Protein AF-A0A2T5H7L0-F1 (afdb_monomer_lite)

Sequence (142 aa):
MVKTRFLLLSLLFALSVAAFMTLGARGNWDFVLPFRGMKLLALVTIATAVALSTMVFQTLTANRILTPSIMGFDALYLMLQTGLVFFLGGFGFATLDPTLKFILETALMLTAALILFGTVLRNAADLSRMVLTGLMRTAVQN

pLDDT: mean 74.14, std 11.57, range [38.72, 90.06]

Secondary structure (DSSP, 8-state):
-HHHHHHHHHHHHHHHHHHHHHTT--S-HHHHHHHHHHHHHHHHHHHHHHHHHHHHHHHHHT-TT--TTTTTHHHHHHHHHHHHHHHH-HHHHHHS-HHHHHHHHHHHHHHHHHHHHHHHHTTHHHHHHHHHHHHHHHHTT-

Organism: NCBI:txid1651082

InterPro domains:
  IPR000522 ABC transporter, permease protein, BtuC-like [PF01032] (24-139)
  IPR037294 ABC transporter, BtuC-like [G3DSA:1.10.3470.10] (2-142)
  IPR037294 ABC transporter, BtuC-like [SSF81345] (5-140)

Foldseek 3Di:
DVVVVVVVVVVVVVVVLVCQLPPPPDPCNVVSVVVSVVVVVVVVVVVVVQVVQQVVVCVVLVHNVDRVVLLCLVVVLVVVVVVCCVVCPVVSLVPDDPVVNVVVSVVVSVVVVCVCCVVVVVVVVCSVVVSVVVVVVVVVVD

Radius of gyration: 20.22 Å; chains: 1; bounding box: 51×30×55 Å

Structure (mmCIF, N/CA/C/O backbone):
data_AF-A0A2T5H7L0-F1
#
_entry.id   AF-A0A2T5H7L0-F1
#
loop_
_atom_site.group_PDB
_atom_site.id
_atom_site.type_symbol
_atom_site.label_atom_id
_atom_site.label_alt_id
_atom_site.label_comp_id
_atom_site.label_asym_id
_atom_site.label_entity_id
_atom_site.label_seq_id
_atom_site.pdbx_PDB_ins_code
_atom_site.Cartn_x
_atom_site.Cartn_y
_atom_site.Cartn_z
_atom_site.occupancy
_atom_site.B_iso_or_equiv
_atom_site.auth_seq_id
_atom_site.auth_comp_id
_atom_site.auth_asym_id
_atom_site.auth_atom_id
_atom_site.pdbx_PDB_model_num
ATOM 1 N N . MET A 1 1 ? -30.234 -5.268 -18.229 1.00 58.91 1 MET A N 1
ATOM 2 C CA . MET A 1 1 ? -29.423 -4.034 -18.079 1.00 58.91 1 MET A CA 1
ATOM 3 C C . MET A 1 1 ? -28.061 -4.261 -17.421 1.00 58.91 1 MET A C 1
ATOM 5 O O . MET A 1 1 ? -27.073 -3.801 -17.972 1.00 58.91 1 MET A O 1
ATOM 9 N N . VAL A 1 2 ? -27.963 -4.974 -16.291 1.00 68.25 2 VAL A N 1
ATOM 10 C CA . VAL A 1 2 ? -26.680 -5.183 -15.578 1.00 68.25 2 VAL A CA 1
ATOM 11 C C . VAL A 1 2 ? -25.641 -5.948 -16.418 1.00 68.25 2 VAL A C 1
ATOM 13 O O . VAL A 1 2 ? -24.496 -5.519 -16.511 1.00 68.25 2 VAL A O 1
ATOM 16 N N . LYS A 1 3 ? -26.054 -7.011 -17.125 1.00 75.06 3 LYS A N 1
ATOM 17 C CA . LYS A 1 3 ? -25.175 -7.807 -18.009 1.00 75.06 3 LYS A CA 1
ATOM 18 C C . LYS A 1 3 ? -24.516 -6.966 -19.115 1.00 75.06 3 LYS A C 1
ATOM 20 O O . LYS A 1 3 ? -23.325 -7.093 -19.359 1.00 75.06 3 LYS A O 1
ATOM 25 N N . THR A 1 4 ? -25.271 -6.053 -19.728 1.00 78.56 4 THR A N 1
ATOM 26 C CA . THR A 1 4 ? -24.779 -5.152 -20.784 1.00 78.56 4 THR A CA 1
ATOM 27 C C . THR A 1 4 ? -23.736 -4.167 -20.257 1.00 78.56 4 THR A C 1
ATOM 29 O O . THR A 1 4 ? -22.757 -3.894 -20.940 1.00 78.56 4 THR A O 1
ATOM 32 N N . ARG A 1 5 ? -23.904 -3.667 -19.023 1.00 81.56 5 ARG A N 1
ATOM 33 C CA . ARG A 1 5 ? -22.933 -2.758 -18.391 1.00 81.56 5 ARG A CA 1
ATOM 34 C C . ARG A 1 5 ? -21.602 -3.455 -18.104 1.00 81.56 5 ARG A C 1
ATOM 36 O O . ARG A 1 5 ? -20.560 -2.887 -18.404 1.00 81.56 5 ARG A O 1
ATOM 43 N N . PHE A 1 6 ? -21.630 -4.689 -17.595 1.00 81.75 6 PHE A N 1
ATOM 44 C CA . PHE A 1 6 ? -20.410 -5.479 -17.383 1.00 81.75 6 PHE A CA 1
ATOM 45 C C . PHE A 1 6 ? -19.695 -5.825 -18.694 1.00 81.75 6 PHE A C 1
ATOM 47 O O . PHE A 1 6 ? -18.472 -5.734 -18.756 1.00 81.75 6 PHE A O 1
ATOM 54 N N . LEU A 1 7 ? -20.446 -6.152 -19.751 1.00 84.44 7 LEU A N 1
ATOM 55 C CA . LEU A 1 7 ? -19.879 -6.383 -21.083 1.00 84.44 7 LEU A CA 1
ATOM 56 C C . LEU A 1 7 ? -19.209 -5.124 -21.647 1.00 84.44 7 LEU A C 1
ATOM 58 O O . LEU A 1 7 ? -18.092 -5.208 -22.144 1.00 84.44 7 LEU A O 1
ATOM 62 N N . LEU A 1 8 ? -19.844 -3.956 -21.514 1.00 85.88 8 LEU A N 1
ATOM 63 C CA . LEU A 1 8 ? -19.258 -2.678 -21.935 1.00 85.88 8 LEU A CA 1
ATOM 64 C C . LEU A 1 8 ?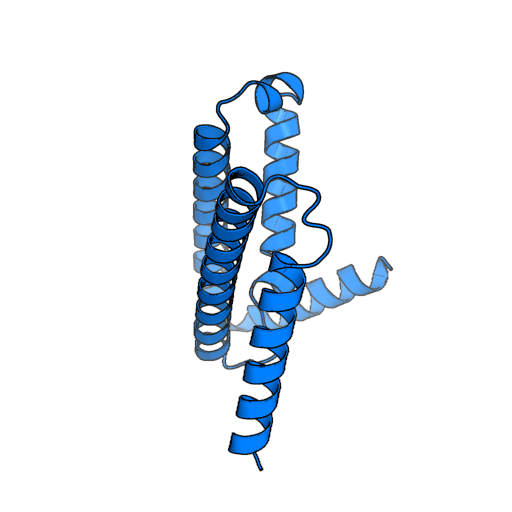 -17.984 -2.336 -21.151 1.00 85.88 8 LEU A C 1
ATOM 66 O O . LEU A 1 8 ? -16.995 -1.931 -21.752 1.00 85.88 8 LEU A O 1
ATOM 70 N N . LEU A 1 9 ? -17.984 -2.532 -19.829 1.00 84.56 9 LEU A N 1
ATOM 71 C CA . LEU A 1 9 ? -16.809 -2.309 -18.977 1.00 84.56 9 LEU A CA 1
ATOM 72 C C . LEU A 1 9 ? -15.654 -3.250 -19.341 1.00 84.56 9 LEU A C 1
ATOM 74 O O . LEU A 1 9 ? -14.509 -2.813 -19.426 1.00 84.56 9 LEU A O 1
ATOM 78 N N . SER A 1 10 ? -15.951 -4.526 -19.593 1.00 81.06 10 SER A N 1
ATOM 79 C CA . SER A 1 10 ? -14.952 -5.511 -20.015 1.00 81.06 10 SER A CA 1
ATOM 80 C C . SER A 1 10 ? -14.385 -5.191 -21.400 1.00 81.06 10 SER A C 1
ATOM 82 O O . SER A 1 10 ? -13.171 -5.263 -21.592 1.00 81.06 10 SER A O 1
ATOM 84 N N . LEU A 1 11 ? -15.234 -4.760 -22.338 1.00 86.12 11 LEU A N 1
ATOM 85 C CA . LEU A 1 11 ? -14.808 -4.329 -23.668 1.00 86.12 11 LEU A CA 1
ATOM 86 C C . LEU A 1 11 ? -13.914 -3.085 -23.595 1.00 86.12 11 LEU A C 1
ATOM 88 O O . LEU A 1 11 ? -12.865 -3.045 -24.232 1.00 86.12 11 LEU A O 1
ATOM 92 N N . LEU A 1 12 ? -14.296 -2.094 -22.787 1.00 86.81 12 LEU A N 1
ATOM 93 C CA . LEU A 1 12 ? -13.511 -0.878 -22.581 1.00 86.81 12 LEU A CA 1
ATOM 94 C C . LEU A 1 12 ? -12.152 -1.188 -21.936 1.00 86.81 12 LEU A C 1
ATOM 96 O O . LEU A 1 12 ? -11.134 -0.632 -22.341 1.00 86.81 12 LEU A O 1
ATOM 100 N N . PHE A 1 13 ? -12.122 -2.111 -20.972 1.00 80.94 13 PHE A N 1
ATOM 101 C CA . PHE A 1 13 ? -10.884 -2.588 -20.360 1.00 80.94 13 PHE A CA 1
ATOM 102 C C . PHE A 1 13 ? -9.969 -3.261 -21.389 1.00 80.94 13 PHE A C 1
ATOM 104 O O . PHE A 1 13 ? -8.795 -2.907 -21.484 1.00 80.94 13 PHE A O 1
ATOM 111 N N . ALA A 1 14 ? -10.509 -4.169 -22.207 1.00 81.19 14 ALA A N 1
ATOM 112 C CA . ALA A 1 14 ? -9.754 -4.824 -23.273 1.00 81.19 14 ALA A CA 1
ATOM 113 C C . ALA A 1 14 ? -9.204 -3.811 -24.293 1.00 81.19 14 ALA A C 1
ATOM 115 O O . ALA A 1 14 ? -8.050 -3.919 -24.710 1.00 81.19 14 ALA A O 1
ATOM 116 N N . LEU A 1 15 ? -9.992 -2.786 -24.635 1.00 82.44 15 LEU A N 1
ATOM 117 C CA . LEU A 1 15 ? -9.569 -1.710 -25.529 1.00 82.44 15 LEU A CA 1
ATOM 118 C C . LEU A 1 15 ? -8.418 -0.888 -24.927 1.00 82.44 15 LEU A C 1
ATOM 120 O O . LEU A 1 15 ? -7.440 -0.615 -25.617 1.00 82.44 15 LEU A O 1
ATOM 124 N N . SER A 1 16 ? -8.493 -0.544 -23.637 1.00 77.50 16 SER A N 1
ATOM 125 C CA . SER A 1 16 ? -7.414 0.153 -22.920 1.00 77.50 16 SER A CA 1
ATOM 126 C C . SER A 1 16 ? -6.135 -0.680 -22.826 1.00 77.50 16 SER A C 1
ATOM 128 O O . SER A 1 16 ? -5.044 -0.135 -22.982 1.00 77.50 16 SER A O 1
ATOM 130 N N . VAL A 1 17 ? -6.242 -1.996 -22.619 1.00 76.38 17 VAL A N 1
ATOM 131 C CA . VAL A 1 17 ? -5.084 -2.906 -22.631 1.00 76.38 17 VAL A CA 1
ATOM 132 C C . VAL A 1 17 ? -4.450 -2.951 -24.025 1.00 76.38 17 VAL A C 1
ATOM 134 O O . VAL A 1 17 ? -3.237 -2.790 -24.153 1.00 76.38 17 VAL A O 1
ATOM 137 N N . ALA A 1 18 ? -5.260 -3.086 -25.078 1.00 73.62 18 ALA A N 1
ATOM 138 C CA . ALA A 1 18 ? -4.783 -3.079 -26.461 1.00 73.62 18 ALA A CA 1
ATOM 139 C C . ALA A 1 18 ? -4.134 -1.737 -26.844 1.00 73.62 18 ALA A C 1
ATOM 141 O O . ALA A 1 18 ? -3.075 -1.711 -27.474 1.00 73.62 18 ALA A O 1
ATOM 142 N N . ALA A 1 19 ? -4.714 -0.619 -26.405 1.00 74.44 19 ALA A N 1
ATOM 143 C CA . ALA A 1 19 ? -4.155 0.717 -26.577 1.00 74.44 19 ALA A CA 1
ATOM 144 C C . ALA A 1 19 ? -2.812 0.859 -25.836 1.00 74.44 19 ALA A C 1
ATOM 146 O O . ALA A 1 19 ? -1.832 1.314 -26.423 1.00 74.44 19 ALA A O 1
ATOM 147 N N . PHE A 1 20 ? -2.721 0.390 -24.587 1.00 68.50 20 PHE A N 1
ATOM 148 C CA . PHE A 1 20 ? -1.477 0.393 -23.807 1.00 68.50 20 PHE A CA 1
ATOM 149 C C . PHE A 1 20 ? -0.370 -0.460 -24.446 1.00 68.50 20 PHE A C 1
ATOM 151 O O . PHE A 1 20 ? 0.811 -0.114 -24.358 1.00 68.50 20 PHE A O 1
ATOM 158 N N . MET A 1 21 ? -0.726 -1.558 -25.114 1.00 63.81 21 MET A N 1
ATOM 159 C CA . MET A 1 21 ? 0.242 -2.406 -25.814 1.00 63.81 21 MET A CA 1
ATOM 160 C C . MET A 1 21 ? 0.693 -1.830 -27.165 1.00 63.81 21 MET A C 1
ATOM 162 O O . MET A 1 21 ? 1.848 -2.026 -27.533 1.00 63.81 21 MET A O 1
ATOM 166 N N . THR A 1 22 ? -0.166 -1.102 -27.888 1.00 65.69 22 THR A N 1
ATOM 167 C CA . THR A 1 22 ? 0.094 -0.687 -29.284 1.00 65.69 22 THR A CA 1
ATOM 168 C C . THR A 1 22 ? 0.528 0.775 -29.455 1.00 65.69 22 THR A C 1
ATOM 170 O O . THR A 1 22 ? 1.305 1.076 -30.365 1.00 65.69 22 THR A O 1
ATOM 173 N N . LEU A 1 23 ? 0.103 1.701 -28.584 1.00 58.81 23 LEU A N 1
ATOM 174 C CA . LEU A 1 23 ? 0.476 3.117 -28.697 1.00 58.81 23 LEU A CA 1
ATOM 175 C C . LEU A 1 23 ? 1.964 3.333 -28.368 1.00 58.81 23 LEU A C 1
ATOM 177 O O . LEU A 1 23 ? 2.447 3.062 -27.260 1.00 58.81 23 LEU A O 1
ATOM 181 N N . GLY A 1 24 ? 2.694 3.855 -29.359 1.00 62.34 24 GLY A N 1
ATOM 182 C CA . GLY A 1 24 ? 4.091 4.276 -29.231 1.00 62.34 24 GLY A CA 1
ATOM 183 C C . GLY A 1 24 ? 5.139 3.172 -29.408 1.00 62.34 24 GLY A C 1
ATOM 184 O O . GLY A 1 24 ? 6.287 3.382 -29.016 1.00 62.34 24 GLY A O 1
ATOM 185 N N . ALA A 1 25 ? 4.786 2.017 -29.986 1.00 56.50 25 ALA A N 1
ATOM 186 C CA . ALA A 1 25 ? 5.737 0.955 -30.327 1.00 56.50 25 ALA A CA 1
ATOM 187 C C . ALA A 1 25 ? 6.660 1.383 -31.491 1.00 56.50 25 ALA A C 1
ATOM 189 O O . ALA A 1 25 ? 6.472 1.019 -32.650 1.00 56.50 25 ALA A O 1
ATOM 190 N N . ARG A 1 26 ? 7.668 2.207 -31.186 1.00 54.88 26 ARG A N 1
ATOM 191 C CA . ARG A 1 26 ? 8.750 2.562 -32.111 1.00 54.88 26 ARG A CA 1
ATOM 192 C C . ARG A 1 26 ? 9.741 1.393 -32.203 1.00 54.88 26 ARG A C 1
ATOM 194 O O . ARG A 1 26 ? 10.671 1.293 -31.411 1.00 54.88 26 ARG A O 1
ATOM 201 N N . GLY A 1 27 ? 9.514 0.500 -33.162 1.00 56.50 27 GLY A N 1
ATOM 202 C CA . GLY A 1 27 ? 10.542 -0.356 -33.773 1.00 56.50 27 GLY A CA 1
ATOM 203 C C . GLY A 1 27 ? 10.987 -1.629 -33.038 1.00 56.50 27 GLY A C 1
ATOM 204 O O . GLY A 1 27 ? 11.337 -2.576 -33.727 1.00 56.50 27 GLY A O 1
ATOM 205 N N . ASN A 1 28 ? 10.938 -1.719 -31.700 1.00 60.62 28 ASN A N 1
ATOM 206 C CA . ASN A 1 28 ? 11.477 -2.884 -30.965 1.00 60.62 28 ASN A CA 1
ATOM 207 C C . ASN A 1 28 ? 10.405 -3.648 -30.162 1.00 60.62 28 ASN A C 1
ATOM 209 O O . ASN A 1 28 ? 10.388 -3.639 -28.927 1.00 60.62 28 ASN A O 1
ATOM 213 N N . TRP A 1 29 ? 9.482 -4.292 -30.882 1.00 60.91 29 TRP A N 1
ATOM 214 C CA . TRP A 1 29 ? 8.358 -5.046 -30.311 1.00 60.91 29 TRP A CA 1
ATOM 215 C C . TRP A 1 29 ? 8.812 -6.129 -29.322 1.00 60.91 29 TRP A C 1
ATOM 217 O O . TRP A 1 29 ? 8.207 -6.245 -28.261 1.00 60.91 29 TRP A O 1
ATOM 227 N N . ASP A 1 30 ? 9.931 -6.810 -29.587 1.00 66.06 30 ASP A N 1
ATOM 228 C CA . ASP A 1 30 ? 10.499 -7.848 -28.709 1.00 66.06 30 ASP A CA 1
ATOM 229 C C . ASP A 1 30 ? 10.902 -7.357 -27.310 1.00 66.06 30 ASP A C 1
ATOM 231 O O . ASP A 1 30 ? 10.892 -8.127 -26.357 1.00 66.06 30 ASP A O 1
ATOM 235 N N . PHE A 1 31 ? 11.230 -6.072 -27.146 1.00 60.59 31 PHE A N 1
ATOM 236 C CA . PHE A 1 31 ? 11.648 -5.526 -25.848 1.00 60.59 31 PHE A CA 1
ATOM 237 C C . PHE A 1 31 ? 10.508 -4.794 -25.131 1.00 60.59 31 PHE A C 1
ATOM 239 O O . PHE A 1 31 ? 10.392 -4.830 -23.907 1.00 60.59 31 PHE A O 1
ATOM 246 N N . VAL A 1 32 ? 9.622 -4.139 -25.884 1.00 65.31 32 VAL A N 1
ATOM 247 C CA . VAL A 1 32 ? 8.517 -3.354 -25.314 1.00 65.31 32 VAL A CA 1
ATOM 248 C C . VAL A 1 32 ? 7.388 -4.252 -24.801 1.00 65.31 32 VAL A C 1
ATOM 250 O O . VAL A 1 32 ? 6.812 -3.955 -23.750 1.00 65.31 32 VAL A O 1
ATOM 253 N N . LEU A 1 33 ? 7.087 -5.354 -25.496 1.00 67.25 33 LEU A N 1
ATOM 254 C CA . LEU A 1 33 ? 6.020 -6.279 -25.104 1.00 67.25 33 LEU A CA 1
ATOM 255 C C . LEU A 1 33 ? 6.266 -6.976 -23.754 1.00 67.25 33 LEU A C 1
ATOM 257 O O . LEU A 1 33 ? 5.365 -6.910 -22.917 1.00 67.25 33 LEU A O 1
ATOM 261 N N . PRO A 1 34 ? 7.438 -7.585 -23.469 1.00 73.19 34 PRO A N 1
ATOM 262 C CA . PRO A 1 34 ? 7.663 -8.254 -22.186 1.00 73.19 34 PRO A CA 1
ATOM 263 C C . PRO A 1 34 ? 7.711 -7.265 -21.015 1.00 73.19 34 PRO A C 1
ATOM 265 O O . PRO A 1 34 ? 7.116 -7.524 -19.971 1.00 73.19 34 PRO A O 1
ATOM 268 N N . PHE A 1 35 ? 8.320 -6.085 -21.189 1.00 70.56 35 PHE A N 1
ATOM 269 C CA . PHE A 1 35 ? 8.359 -5.062 -20.137 1.00 70.56 35 PHE A CA 1
ATOM 270 C C . PHE A 1 35 ? 6.973 -4.494 -19.805 1.00 70.56 35 PHE A C 1
ATOM 272 O O . PHE A 1 35 ? 6.652 -4.285 -18.632 1.00 70.56 35 PHE A O 1
ATOM 279 N N . ARG A 1 36 ? 6.132 -4.232 -20.816 1.00 71.62 36 ARG A N 1
ATOM 280 C CA . ARG A 1 36 ? 4.755 -3.753 -20.597 1.00 71.62 36 ARG A CA 1
ATOM 281 C C . ARG A 1 36 ? 3.840 -4.868 -20.095 1.00 71.62 36 ARG A C 1
ATOM 283 O O . ARG A 1 36 ? 3.007 -4.603 -19.231 1.00 71.62 36 ARG A O 1
ATOM 290 N N . GLY A 1 37 ? 4.032 -6.096 -20.578 1.00 75.75 37 GLY A N 1
ATOM 291 C CA . GLY A 1 37 ? 3.315 -7.288 -20.125 1.00 75.75 37 GLY A CA 1
ATOM 292 C C . GLY A 1 37 ? 3.556 -7.575 -18.644 1.00 75.75 37 GLY A C 1
ATOM 293 O O . GLY A 1 37 ? 2.598 -7.737 -17.894 1.00 75.75 37 GLY A O 1
ATOM 294 N N . MET A 1 38 ? 4.814 -7.518 -18.193 1.00 80.31 38 MET A N 1
ATOM 295 C CA . MET A 1 38 ? 5.171 -7.680 -16.778 1.00 80.31 38 MET A CA 1
ATOM 296 C C . MET A 1 38 ? 4.481 -6.628 -15.894 1.00 80.31 38 MET A C 1
ATOM 298 O O . MET A 1 38 ? 3.913 -6.960 -14.855 1.00 80.31 38 MET A O 1
ATOM 302 N N . LYS A 1 39 ? 4.465 -5.358 -16.328 1.00 79.81 39 LYS A N 1
ATOM 303 C CA . LYS A 1 39 ? 3.770 -4.274 -15.609 1.00 79.81 39 LYS A CA 1
ATOM 304 C C . LYS A 1 39 ? 2.257 -4.485 -15.555 1.00 79.81 39 LYS A C 1
ATOM 306 O O . LYS A 1 39 ? 1.656 -4.253 -14.511 1.00 79.81 39 LYS A O 1
ATOM 311 N N . LEU A 1 40 ? 1.648 -4.931 -16.654 1.00 84.44 40 LEU A N 1
ATOM 312 C CA . LEU A 1 40 ? 0.220 -5.252 -16.706 1.00 84.44 40 LEU A CA 1
ATOM 313 C C . LEU A 1 40 ? -0.135 -6.393 -15.750 1.00 84.44 40 LEU A C 1
ATOM 315 O O . LEU A 1 40 ? -1.083 -6.259 -14.980 1.00 84.44 40 LEU A O 1
ATOM 319 N N . LEU A 1 41 ? 0.642 -7.479 -15.750 1.00 85.62 41 LEU A N 1
ATOM 320 C CA . LEU A 1 41 ? 0.439 -8.603 -14.831 1.00 85.62 41 LEU A CA 1
ATOM 321 C C . LEU A 1 41 ? 0.567 -8.165 -13.369 1.00 85.62 41 LEU A C 1
ATOM 323 O O . LEU A 1 41 ? -0.286 -8.516 -12.550 1.00 85.62 41 LEU A O 1
ATOM 327 N N . ALA A 1 42 ? 1.573 -7.346 -13.050 1.00 86.06 42 ALA A N 1
ATOM 328 C CA . ALA A 1 42 ? 1.725 -6.774 -11.716 1.00 86.06 42 ALA A CA 1
ATOM 329 C C . ALA A 1 42 ? 0.501 -5.928 -11.321 1.00 86.06 42 ALA A C 1
ATOM 331 O O . ALA A 1 42 ? -0.066 -6.133 -10.249 1.00 86.06 42 ALA A O 1
ATOM 332 N N . LEU A 1 43 ? 0.036 -5.038 -12.205 1.00 86.19 43 LEU A N 1
ATOM 333 C CA . LEU A 1 43 ? -1.123 -4.178 -11.951 1.00 86.19 43 LEU A CA 1
ATOM 334 C C . LEU A 1 43 ? -2.404 -4.989 -11.715 1.00 86.19 43 LEU A C 1
ATOM 336 O O . LEU A 1 43 ? -3.139 -4.708 -10.771 1.00 86.19 43 LEU A O 1
ATOM 340 N N . VAL A 1 44 ? -2.666 -6.003 -12.545 1.00 88.88 44 VAL A N 1
ATOM 341 C CA . VAL A 1 44 ? -3.839 -6.881 -12.401 1.00 88.88 44 VAL A CA 1
ATOM 342 C C . VAL A 1 44 ? -3.781 -7.644 -11.077 1.00 88.88 44 VAL A C 1
ATOM 344 O O . VAL A 1 44 ? -4.779 -7.714 -10.358 1.00 88.88 44 VAL A O 1
ATOM 347 N N . THR A 1 45 ? -2.607 -8.157 -10.712 1.00 90.06 45 THR A N 1
ATOM 348 C CA . THR A 1 45 ? -2.409 -8.872 -9.443 1.00 90.06 45 THR A CA 1
ATOM 349 C C . THR A 1 45 ? -2.700 -7.959 -8.250 1.00 90.06 45 THR A C 1
ATOM 351 O O . THR A 1 45 ? -3.498 -8.309 -7.382 1.00 90.06 45 THR A O 1
ATOM 354 N N . ILE A 1 46 ? -2.148 -6.743 -8.246 1.00 88.69 46 ILE A N 1
ATOM 355 C CA . ILE A 1 46 ? -2.392 -5.751 -7.190 1.00 88.69 46 ILE A CA 1
ATOM 356 C C . ILE A 1 46 ? -3.875 -5.359 -7.141 1.00 88.69 46 ILE A C 1
ATOM 358 O O . ILE A 1 4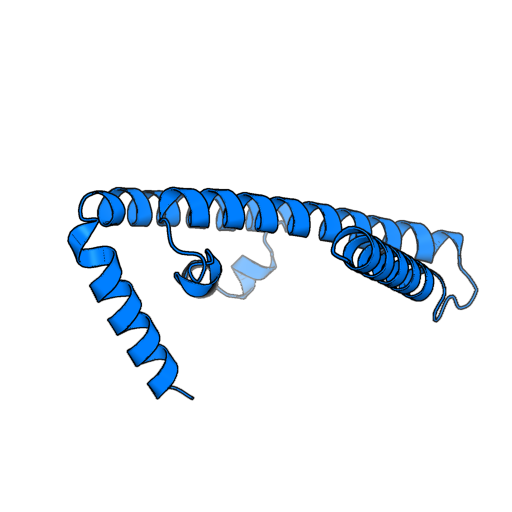6 ? -4.477 -5.353 -6.069 1.00 88.69 46 ILE A O 1
ATOM 362 N N . ALA A 1 47 ? -4.495 -5.086 -8.292 1.00 87.19 47 ALA A N 1
ATOM 363 C CA . ALA A 1 47 ? -5.897 -4.684 -8.367 1.00 87.19 47 ALA A CA 1
ATOM 364 C C . ALA A 1 47 ? -6.841 -5.759 -7.807 1.00 87.19 47 ALA A C 1
ATOM 366 O O . ALA A 1 47 ? -7.751 -5.439 -7.041 1.00 87.19 47 ALA A O 1
ATOM 367 N N . THR A 1 48 ? -6.612 -7.033 -8.143 1.00 89.38 48 THR A N 1
ATOM 368 C CA . THR A 1 48 ? -7.414 -8.146 -7.604 1.00 89.38 48 THR A CA 1
ATOM 369 C C . THR A 1 48 ? -7.234 -8.307 -6.095 1.00 89.38 48 THR A C 1
ATOM 371 O O . THR A 1 48 ? -8.228 -8.461 -5.384 1.00 89.38 48 THR A O 1
ATOM 374 N N . ALA A 1 49 ? -6.007 -8.180 -5.581 1.00 89.19 49 ALA A N 1
ATOM 375 C CA . ALA A 1 49 ? -5.737 -8.229 -4.145 1.00 89.19 49 ALA A CA 1
ATOM 376 C C . ALA A 1 49 ? -6.436 -7.087 -3.382 1.00 89.19 49 ALA A C 1
ATOM 378 O O . ALA A 1 49 ? -7.092 -7.326 -2.365 1.00 89.19 49 ALA A O 1
ATOM 379 N N . VAL A 1 50 ? -6.362 -5.854 -3.895 1.00 87.00 50 VAL A N 1
ATOM 380 C CA . VAL A 1 50 ? -7.021 -4.681 -3.292 1.00 87.00 50 VAL A CA 1
ATOM 381 C C . VAL A 1 50 ? -8.546 -4.811 -3.338 1.00 87.00 50 VAL A C 1
ATOM 383 O O . VAL A 1 50 ? -9.221 -4.485 -2.357 1.00 87.00 50 VAL A O 1
ATOM 386 N N . ALA A 1 51 ? -9.100 -5.328 -4.438 1.00 87.69 51 ALA A N 1
ATOM 387 C CA . ALA A 1 51 ? -10.536 -5.557 -4.575 1.00 87.69 51 ALA A CA 1
ATOM 388 C C . ALA A 1 51 ? -11.049 -6.598 -3.566 1.00 87.69 51 ALA A C 1
ATOM 390 O O . ALA A 1 51 ? -12.056 -6.354 -2.896 1.00 87.69 51 ALA A O 1
ATOM 391 N N . LEU A 1 52 ? -10.339 -7.722 -3.410 1.00 89.12 52 LEU A N 1
ATOM 392 C CA . LEU A 1 52 ? -10.679 -8.757 -2.429 1.00 89.12 52 LEU A CA 1
ATOM 393 C C . LEU A 1 52 ? -10.565 -8.235 -0.994 1.00 89.12 52 LEU A C 1
ATOM 395 O O . LEU A 1 52 ? -11.496 -8.418 -0.211 1.00 89.12 52 LEU A O 1
ATOM 399 N N . SER A 1 53 ? -9.476 -7.530 -0.670 1.00 85.94 53 SER A N 1
ATOM 400 C CA . SER A 1 53 ? -9.295 -6.887 0.637 1.00 85.94 53 SER A CA 1
ATOM 401 C C . SER A 1 53 ? -10.458 -5.942 0.950 1.00 85.94 53 SER A C 1
ATOM 403 O O . SER A 1 53 ? -11.077 -6.047 2.005 1.00 85.94 53 SER A O 1
ATOM 405 N N . THR A 1 54 ? -10.851 -5.103 -0.013 1.00 87.31 54 THR A N 1
ATOM 406 C CA . THR A 1 54 ? -11.983 -4.179 0.132 1.00 87.31 54 THR A CA 1
ATOM 407 C C . THR A 1 54 ? -13.307 -4.914 0.344 1.00 87.31 54 THR A C 1
ATOM 409 O O . THR A 1 54 ? -14.053 -4.550 1.249 1.00 87.31 54 THR A O 1
ATOM 412 N N . MET A 1 55 ? -13.608 -5.963 -0.430 1.00 88.12 55 MET A N 1
ATOM 413 C CA . MET A 1 55 ? -14.849 -6.731 -0.254 1.00 88.12 55 MET A CA 1
ATOM 414 C C . MET A 1 55 ? -14.920 -7.416 1.111 1.00 88.12 55 MET A C 1
ATOM 416 O O . MET A 1 55 ? -15.953 -7.332 1.778 1.00 88.12 55 MET A O 1
ATOM 420 N N . VAL A 1 56 ? -13.837 -8.065 1.548 1.00 84.88 56 VAL A N 1
ATOM 421 C CA . VAL A 1 56 ? -13.766 -8.699 2.875 1.00 84.88 56 VAL A CA 1
ATOM 422 C C . VAL A 1 56 ? -13.958 -7.647 3.961 1.00 84.88 56 VAL A C 1
ATOM 424 O O . VAL A 1 56 ? -14.763 -7.828 4.872 1.00 84.88 56 VAL A O 1
ATOM 427 N N . PHE A 1 57 ? -13.289 -6.508 3.818 1.00 77.19 57 PHE A N 1
ATOM 428 C CA . PHE A 1 57 ? -13.345 -5.419 4.776 1.00 77.19 57 PHE A CA 1
ATOM 429 C C . PHE A 1 57 ? -14.745 -4.798 4.900 1.00 77.19 57 PHE A C 1
ATOM 431 O O . PHE A 1 57 ? -15.273 -4.645 6.005 1.00 77.19 57 PHE A O 1
ATOM 438 N N . GLN A 1 58 ? -15.384 -4.501 3.767 1.00 80.75 58 GLN A N 1
ATOM 439 C CA . GLN A 1 58 ? -16.756 -3.987 3.703 1.00 80.75 58 GLN A CA 1
ATOM 440 C C . GLN A 1 58 ? -17.775 -4.997 4.244 1.00 80.75 58 GLN A C 1
ATOM 442 O O . GLN A 1 58 ? -18.773 -4.597 4.843 1.00 80.75 58 GLN A O 1
ATOM 447 N N . THR A 1 59 ? -17.520 -6.298 4.062 1.00 82.25 59 THR A N 1
ATOM 448 C CA . THR A 1 59 ? -18.366 -7.373 4.603 1.00 82.25 59 THR A CA 1
ATOM 449 C C . THR A 1 59 ? -18.250 -7.450 6.124 1.00 82.25 59 THR A C 1
ATOM 451 O O . THR A 1 59 ? -19.268 -7.517 6.805 1.00 82.25 59 THR A O 1
ATOM 454 N N . LEU A 1 60 ? -17.031 -7.375 6.668 1.00 77.31 60 LEU A N 1
ATOM 455 C CA . LEU A 1 60 ? -16.783 -7.403 8.114 1.00 77.31 60 LEU A CA 1
ATOM 456 C C . LEU A 1 60 ? -17.312 -6.157 8.837 1.00 77.31 60 LEU A C 1
ATOM 458 O O . LEU A 1 60 ? -17.825 -6.260 9.946 1.00 77.31 60 LEU A O 1
ATOM 462 N N . THR A 1 61 ? -17.195 -4.980 8.219 1.00 71.44 61 THR A N 1
ATOM 463 C CA . THR A 1 61 ? -17.636 -3.705 8.816 1.00 71.44 61 THR A CA 1
ATOM 464 C C . THR A 1 61 ? -19.094 -3.354 8.524 1.00 71.44 61 THR A C 1
ATOM 466 O O . THR A 1 61 ? -19.584 -2.347 9.032 1.00 71.44 61 THR A O 1
ATOM 469 N N . ALA A 1 62 ? -19.786 -4.150 7.698 1.00 74.75 62 ALA A N 1
ATOM 470 C CA . ALA A 1 62 ? -21.138 -3.879 7.204 1.00 74.75 62 ALA A CA 1
ATOM 471 C C . ALA A 1 62 ? -21.317 -2.463 6.609 1.00 74.75 62 ALA A C 1
ATOM 473 O O . ALA A 1 62 ? -22.426 -1.926 6.574 1.00 74.75 62 ALA A O 1
ATOM 474 N N . ASN A 1 63 ? -20.235 -1.844 6.123 1.00 65.94 63 ASN A N 1
ATOM 475 C CA . ASN A 1 63 ? -20.238 -0.473 5.632 1.00 65.94 63 ASN A CA 1
ATOM 476 C C . ASN A 1 63 ? -19.519 -0.378 4.283 1.00 65.94 63 ASN A C 1
ATOM 478 O O . ASN A 1 63 ? -18.325 -0.637 4.159 1.00 65.94 63 ASN A O 1
ATOM 482 N N . ARG A 1 64 ? -20.270 0.024 3.256 1.00 68.75 64 ARG A N 1
ATOM 483 C CA . ARG A 1 64 ? -19.807 0.074 1.860 1.00 68.75 64 ARG A CA 1
ATOM 484 C C . ARG A 1 64 ? -18.911 1.272 1.543 1.00 68.75 64 ARG A C 1
ATOM 486 O O . ARG A 1 64 ? -18.335 1.311 0.461 1.00 68.75 64 ARG A O 1
ATOM 493 N N . ILE A 1 65 ? -18.809 2.243 2.451 1.00 68.44 65 ILE A N 1
ATOM 494 C CA . ILE A 1 65 ? -17.977 3.441 2.268 1.00 68.44 65 ILE A CA 1
ATOM 495 C C . ILE A 1 65 ? -16.553 3.193 2.774 1.00 68.44 65 ILE A C 1
ATOM 497 O O . ILE A 1 65 ? -15.612 3.826 2.297 1.00 68.44 65 ILE A O 1
ATOM 501 N N . LEU A 1 66 ? -16.364 2.246 3.698 1.00 64.06 66 LEU A N 1
ATOM 502 C CA . LEU A 1 66 ? -15.042 1.960 4.233 1.00 64.06 66 LEU A CA 1
ATOM 503 C C . LEU A 1 66 ? -14.240 1.108 3.253 1.00 64.06 66 LEU A C 1
ATOM 505 O O . LEU A 1 66 ? -14.477 -0.083 3.063 1.00 64.06 66 LEU A O 1
ATOM 509 N N . THR A 1 67 ? -13.261 1.751 2.632 1.00 75.75 67 THR A N 1
ATOM 510 C CA . THR A 1 67 ? -12.142 1.084 1.974 1.00 75.75 67 THR A CA 1
ATOM 511 C C . THR A 1 67 ? -10.928 1.134 2.906 1.00 75.75 67 THR A C 1
ATOM 513 O O . THR A 1 67 ? -10.818 2.059 3.719 1.00 75.75 67 THR A O 1
ATOM 516 N N . PRO A 1 68 ? -10.000 0.168 2.817 1.00 67.44 68 PRO A N 1
ATOM 517 C CA . PRO A 1 68 ? -8.792 0.174 3.643 1.00 67.44 68 PRO A CA 1
ATOM 518 C C . PRO A 1 68 ? -7.960 1.462 3.475 1.00 67.44 68 PRO A C 1
ATOM 520 O O . PRO A 1 68 ? -7.388 1.956 4.443 1.00 67.44 68 PRO A O 1
ATOM 523 N N . SER A 1 69 ? -7.942 2.077 2.290 1.00 68.56 69 SER A N 1
ATOM 524 C CA . SER A 1 69 ? -7.273 3.369 2.081 1.00 68.56 69 SER A CA 1
ATOM 525 C C . SER A 1 69 ? -7.942 4.515 2.852 1.00 68.56 69 SER A C 1
ATOM 527 O O . SER A 1 69 ? -7.242 5.297 3.490 1.00 68.56 69 SER A O 1
ATOM 529 N N . ILE A 1 70 ? -9.281 4.575 2.887 1.00 67.44 70 ILE A N 1
ATOM 530 C CA . ILE A 1 70 ? -10.035 5.585 3.660 1.00 67.44 70 ILE A CA 1
ATOM 531 C C . ILE A 1 70 ? -9.849 5.409 5.173 1.00 67.44 70 ILE A C 1
ATOM 533 O O . ILE A 1 70 ? -9.876 6.388 5.913 1.00 67.44 70 ILE A O 1
ATOM 537 N N . MET A 1 71 ? -9.605 4.184 5.646 1.00 68.94 71 MET A N 1
ATOM 538 C CA . MET A 1 71 ? -9.260 3.948 7.052 1.00 68.94 71 MET A CA 1
ATOM 539 C C . MET A 1 71 ? -7.919 4.552 7.480 1.00 68.94 71 MET A C 1
ATOM 541 O O . MET A 1 71 ? -7.651 4.631 8.677 1.00 68.94 71 MET A O 1
ATOM 545 N N . GLY A 1 72 ? -7.079 4.969 6.529 1.00 70.31 72 GLY A N 1
ATOM 546 C CA . GLY A 1 72 ? -5.765 5.537 6.809 1.00 70.31 72 GLY A CA 1
ATOM 547 C C . GLY A 1 72 ? -4.618 4.528 6.745 1.00 70.31 72 GLY A C 1
ATOM 548 O O . GLY A 1 72 ? -3.515 4.870 7.159 1.00 70.31 72 GLY A O 1
ATOM 549 N N . PHE A 1 73 ? -4.817 3.318 6.198 1.00 73.81 73 PHE A N 1
ATOM 550 C CA . PHE A 1 73 ? -3.703 2.381 5.968 1.00 73.81 73 PHE A CA 1
ATOM 551 C C . PHE A 1 73 ? -2.658 2.938 4.991 1.00 73.81 73 PHE A C 1
ATOM 553 O O . PHE A 1 73 ? -1.471 2.675 5.158 1.00 73.81 73 PHE A O 1
ATOM 560 N N . ASP A 1 74 ? -3.083 3.747 4.019 1.00 81.56 74 ASP A N 1
ATOM 561 C CA . ASP A 1 74 ? -2.182 4.430 3.081 1.00 81.56 74 ASP A CA 1
ATOM 562 C C . ASP A 1 74 ? -1.352 5.522 3.788 1.00 81.56 74 ASP A C 1
ATOM 564 O O . ASP A 1 74 ? -0.139 5.627 3.623 1.00 81.56 74 ASP A O 1
ATOM 568 N N . ALA A 1 75 ? -1.985 6.269 4.700 1.00 78.25 75 ALA A N 1
ATOM 569 C CA . ALA A 1 75 ? -1.304 7.252 5.543 1.00 78.25 75 ALA A CA 1
ATOM 570 C C . ALA A 1 75 ? -0.343 6.595 6.552 1.00 78.25 75 ALA A C 1
ATOM 572 O O . ALA A 1 75 ? 0.745 7.117 6.793 1.00 78.25 75 ALA A O 1
ATOM 573 N N . LEU A 1 76 ? -0.712 5.438 7.116 1.00 78.62 76 LEU A N 1
ATOM 574 C CA . LEU A 1 76 ? 0.165 4.645 7.979 1.00 78.62 76 LEU A CA 1
ATOM 575 C C . LEU A 1 76 ? 1.399 4.174 7.205 1.00 78.62 76 LEU A C 1
ATOM 577 O O . LEU A 1 76 ? 2.511 4.303 7.710 1.00 78.62 76 LEU A O 1
ATOM 581 N N . TYR A 1 77 ? 1.216 3.678 5.978 1.00 82.88 77 TYR A N 1
ATOM 582 C CA . TYR A 1 77 ? 2.323 3.289 5.107 1.00 82.88 77 TYR A CA 1
ATOM 583 C C . 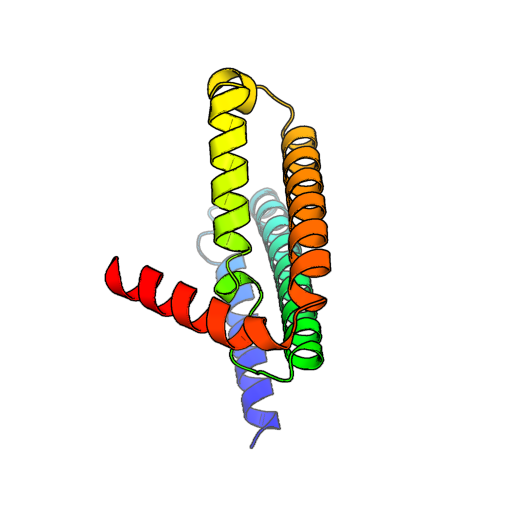TYR A 1 77 ? 3.280 4.463 4.856 1.00 82.88 77 TYR A C 1
ATOM 585 O O . TYR A 1 77 ? 4.480 4.333 5.094 1.00 82.88 77 TYR A O 1
ATOM 593 N N . LEU A 1 78 ? 2.754 5.635 4.488 1.00 83.62 78 LEU A N 1
ATOM 594 C CA . LEU A 1 78 ? 3.549 6.856 4.306 1.00 83.62 78 LEU A CA 1
ATOM 595 C C . LEU A 1 78 ? 4.288 7.291 5.585 1.00 83.62 78 LEU A C 1
ATOM 597 O O . LEU A 1 78 ? 5.460 7.671 5.526 1.00 83.62 78 LEU A O 1
ATOM 601 N N . MET A 1 79 ? 3.640 7.218 6.752 1.00 82.69 79 MET A N 1
ATOM 602 C CA . MET A 1 79 ? 4.264 7.548 8.042 1.00 82.69 79 MET A CA 1
ATOM 603 C C . MET A 1 79 ? 5.415 6.592 8.376 1.00 82.69 79 MET A C 1
ATOM 605 O O . MET A 1 79 ? 6.483 7.018 8.813 1.00 82.69 79 MET A O 1
ATOM 609 N N . LEU A 1 80 ? 5.215 5.295 8.152 1.00 84.50 80 LEU A N 1
ATOM 610 C CA . LEU A 1 80 ? 6.240 4.284 8.383 1.00 84.50 80 LEU A CA 1
ATOM 611 C C . LEU A 1 80 ? 7.408 4.441 7.410 1.00 84.50 80 LEU A C 1
ATOM 613 O O . LEU A 1 80 ? 8.561 4.384 7.831 1.00 84.50 80 LEU A O 1
ATOM 617 N N . GLN A 1 81 ? 7.122 4.699 6.135 1.00 83.94 81 GLN A N 1
ATOM 618 C CA . GLN A 1 81 ? 8.137 4.903 5.109 1.00 83.94 81 GLN A CA 1
ATOM 619 C C . GLN A 1 81 ? 9.005 6.132 5.406 1.00 83.94 81 GLN A C 1
ATOM 621 O O . GLN A 1 81 ? 10.233 6.054 5.385 1.00 83.94 81 GLN A O 1
ATOM 626 N N . THR A 1 82 ? 8.386 7.265 5.739 1.00 86.00 82 THR A N 1
ATOM 627 C CA . THR A 1 82 ? 9.119 8.483 6.121 1.00 86.00 82 THR A CA 1
ATOM 628 C C . THR A 1 82 ? 9.910 8.298 7.415 1.00 86.00 82 THR A C 1
ATOM 630 O O . THR A 1 82 ? 11.052 8.751 7.495 1.00 86.00 82 THR A O 1
ATOM 633 N N . GLY A 1 83 ? 9.365 7.563 8.389 1.00 85.19 83 GLY A N 1
ATOM 634 C CA . GLY A 1 83 ? 10.090 7.159 9.593 1.00 85.19 83 GLY A CA 1
ATOM 635 C C . GLY A 1 83 ? 11.320 6.307 9.272 1.00 85.19 83 GLY A C 1
ATOM 636 O O . GLY A 1 83 ? 12.409 6.595 9.761 1.00 85.19 83 GLY A O 1
ATOM 637 N N . LEU A 1 84 ? 11.189 5.305 8.399 1.00 83.06 84 LEU A N 1
ATOM 638 C CA . LEU A 1 84 ? 12.315 4.475 7.960 1.00 83.06 84 LEU A CA 1
ATOM 639 C C . LEU A 1 84 ? 13.402 5.310 7.281 1.00 83.06 84 LEU A C 1
ATOM 641 O O . LEU A 1 84 ? 14.572 5.170 7.627 1.00 83.06 84 LEU A O 1
ATOM 645 N N . VAL A 1 85 ? 13.028 6.218 6.377 1.00 84.44 85 VAL A N 1
ATOM 646 C CA . VAL A 1 85 ? 13.971 7.145 5.728 1.00 84.44 85 VAL A CA 1
ATOM 647 C C . VAL A 1 85 ? 14.655 8.061 6.751 1.00 84.44 85 VAL A C 1
ATOM 649 O O . VAL A 1 85 ? 15.844 8.347 6.612 1.00 84.44 85 VAL A O 1
ATOM 652 N N . PHE A 1 86 ? 13.936 8.492 7.790 1.00 83.88 86 PHE A N 1
ATOM 653 C CA . PHE A 1 86 ? 14.482 9.314 8.869 1.00 83.88 86 PHE A CA 1
ATOM 654 C C . PHE A 1 86 ? 15.493 8.548 9.741 1.00 83.88 86 PHE A C 1
ATOM 656 O O . PHE A 1 86 ? 16.573 9.069 10.007 1.00 83.88 86 PHE A O 1
ATOM 663 N N . PHE A 1 87 ? 15.189 7.308 10.145 1.00 82.38 87 PHE A N 1
ATOM 664 C CA . PHE A 1 87 ? 16.058 6.509 11.024 1.00 82.38 87 PHE A CA 1
ATOM 665 C C . PHE A 1 87 ? 17.245 5.852 10.301 1.00 82.38 87 PHE A C 1
ATOM 667 O O . PHE A 1 87 ? 18.348 5.833 10.841 1.00 82.38 87 PHE A O 1
ATOM 674 N N . LEU A 1 88 ? 17.043 5.309 9.094 1.00 77.56 88 LEU A N 1
ATOM 675 C CA . LEU A 1 88 ? 18.105 4.672 8.293 1.00 77.56 88 LEU A CA 1
ATOM 676 C C . LEU A 1 88 ? 18.935 5.692 7.494 1.00 77.56 88 LEU A C 1
ATOM 678 O O . LEU A 1 88 ? 19.988 5.348 6.952 1.00 77.56 88 LEU A O 1
ATOM 682 N N . GLY A 1 89 ? 18.464 6.939 7.411 1.00 75.38 89 GLY A N 1
ATOM 683 C CA . GLY A 1 89 ? 19.011 7.982 6.552 1.00 75.38 89 GLY A CA 1
ATOM 684 C C . GLY A 1 89 ? 18.662 7.756 5.076 1.00 75.38 89 GLY A C 1
ATOM 685 O O . GLY A 1 89 ? 18.667 6.630 4.578 1.00 75.38 89 GLY A O 1
ATOM 686 N N . GLY A 1 90 ? 18.403 8.836 4.329 1.00 69.50 90 GLY A N 1
ATOM 687 C CA . GLY A 1 90 ? 18.024 8.753 2.908 1.00 69.50 90 GLY A CA 1
ATOM 688 C C . GLY A 1 90 ? 19.037 8.005 2.029 1.00 69.50 90 GLY A C 1
ATOM 689 O O . GLY A 1 90 ? 18.641 7.300 1.104 1.00 69.50 90 GLY A O 1
ATOM 690 N N . PHE A 1 91 ? 20.331 8.078 2.361 1.00 65.00 91 PHE A N 1
ATOM 691 C CA . PHE A 1 91 ? 21.384 7.321 1.674 1.00 65.00 91 PHE A CA 1
ATOM 692 C C . PHE A 1 91 ? 21.401 5.832 2.048 1.00 65.00 91 PHE A C 1
ATOM 694 O O . PHE A 1 91 ? 21.529 5.002 1.154 1.00 65.00 91 PHE A O 1
ATOM 701 N N . GLY A 1 92 ? 21.217 5.475 3.326 1.00 69.25 92 GLY A N 1
ATOM 702 C CA . GLY A 1 92 ? 21.137 4.075 3.766 1.00 69.25 92 GLY A CA 1
ATOM 703 C C . GLY A 1 92 ? 19.871 3.381 3.262 1.00 69.25 92 GLY A C 1
ATOM 704 O O . GLY A 1 92 ? 19.907 2.226 2.844 1.00 69.25 92 GLY A O 1
ATOM 705 N N . PHE A 1 93 ? 18.758 4.115 3.194 1.00 69.19 93 PHE A N 1
ATOM 706 C CA . PHE A 1 93 ? 17.530 3.628 2.577 1.00 69.19 93 PHE A CA 1
ATOM 707 C C . PHE A 1 93 ? 17.661 3.483 1.057 1.00 69.19 93 PHE A C 1
ATOM 709 O O . PHE A 1 93 ? 17.075 2.569 0.488 1.00 69.19 93 PHE A O 1
ATOM 716 N N . ALA A 1 94 ? 18.429 4.333 0.368 1.00 69.56 94 ALA A N 1
ATOM 717 C CA . ALA A 1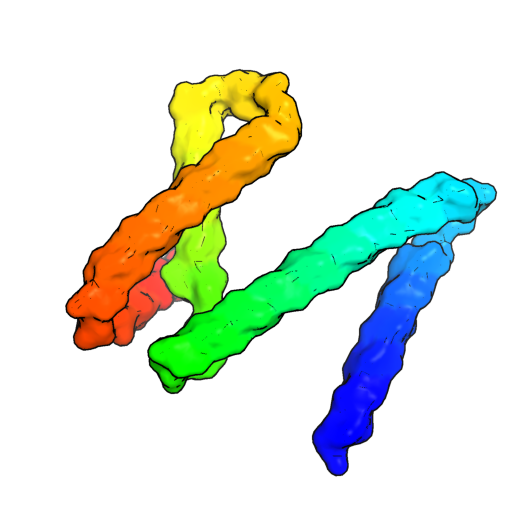 94 ? 18.619 4.239 -1.081 1.00 69.56 94 ALA A CA 1
ATOM 718 C C . ALA A 1 94 ? 19.502 3.049 -1.500 1.00 69.56 94 ALA A C 1
ATOM 720 O O . ALA A 1 94 ? 19.188 2.412 -2.508 1.00 69.56 94 ALA A O 1
ATOM 721 N N . THR A 1 95 ? 20.536 2.711 -0.723 1.00 73.50 95 THR A N 1
ATOM 722 C CA . THR A 1 95 ? 21.525 1.666 -1.060 1.00 73.50 95 THR A CA 1
ATOM 723 C C . THR A 1 95 ? 21.099 0.235 -0.728 1.00 73.50 95 THR A C 1
ATOM 725 O O . THR A 1 95 ? 21.723 -0.702 -1.220 1.00 73.50 95 THR A O 1
ATOM 728 N N . LEU A 1 96 ? 20.047 0.042 0.075 1.00 72.75 96 LEU A N 1
ATOM 729 C CA . LEU A 1 96 ? 19.500 -1.287 0.374 1.00 72.75 96 LEU A CA 1
ATOM 730 C C . LEU A 1 96 ? 18.968 -1.989 -0.891 1.00 72.75 96 LEU A C 1
ATOM 732 O O . LEU A 1 96 ? 18.503 -1.343 -1.833 1.00 72.75 96 LEU A O 1
ATOM 736 N N . ASP A 1 97 ? 18.992 -3.324 -0.889 1.00 81.38 97 ASP A N 1
ATOM 737 C CA . ASP A 1 97 ? 18.403 -4.140 -1.956 1.00 81.38 97 ASP A CA 1
ATOM 738 C C . ASP A 1 97 ? 16.889 -3.846 -2.071 1.00 81.38 97 ASP A C 1
ATOM 740 O O . ASP A 1 97 ? 16.193 -3.859 -1.047 1.00 81.38 97 ASP A O 1
ATOM 744 N N . PRO A 1 98 ? 16.348 -3.582 -3.278 1.00 78.19 98 PRO A N 1
ATOM 745 C CA . PRO A 1 98 ? 14.918 -3.347 -3.492 1.00 78.19 98 PRO A CA 1
ATOM 746 C C . PRO A 1 98 ? 14.007 -4.427 -2.892 1.00 78.19 98 PRO A C 1
ATOM 748 O O . PRO A 1 98 ? 12.933 -4.111 -2.377 1.00 78.19 98 PRO A O 1
ATOM 751 N N . THR A 1 99 ? 14.442 -5.687 -2.912 1.00 83.50 99 THR A N 1
ATOM 752 C CA . THR A 1 99 ? 13.692 -6.822 -2.354 1.00 83.50 99 THR A CA 1
ATOM 753 C C . THR A 1 99 ? 13.625 -6.732 -0.834 1.00 83.50 99 THR A C 1
ATOM 755 O O . THR A 1 99 ? 12.573 -6.943 -0.231 1.00 83.50 99 THR A O 1
ATOM 758 N N . LEU A 1 100 ? 14.746 -6.369 -0.208 1.00 82.62 100 LEU A N 1
ATOM 759 C CA . LEU A 1 100 ? 14.843 -6.247 1.241 1.00 82.62 100 LEU A CA 1
ATOM 760 C C . LEU A 1 100 ? 14.026 -5.054 1.750 1.00 82.62 100 LEU A C 1
ATOM 762 O O . LEU A 1 100 ? 13.345 -5.183 2.766 1.00 82.62 100 LEU A O 1
ATOM 766 N N . LYS A 1 101 ? 14.025 -3.931 1.015 1.00 83.31 101 LYS A N 1
ATOM 767 C CA . LYS A 1 101 ? 13.153 -2.780 1.310 1.00 83.31 101 LYS A CA 1
ATOM 768 C C . LYS A 1 101 ? 11.686 -3.184 1.292 1.00 83.31 101 LYS A C 1
ATOM 770 O O . LYS A 1 101 ? 10.985 -2.933 2.265 1.00 83.31 101 LYS A O 1
ATOM 775 N N . PHE A 1 102 ? 11.254 -3.867 0.231 1.00 82.69 102 PHE A N 1
ATOM 776 C CA . PHE A 1 102 ? 9.869 -4.305 0.091 1.00 82.69 102 PHE A CA 1
ATOM 777 C C . PHE A 1 102 ? 9.439 -5.228 1.235 1.00 82.69 102 PHE A C 1
ATOM 779 O O . PHE A 1 102 ? 8.379 -5.023 1.824 1.00 82.69 102 PHE A O 1
ATOM 786 N N . ILE A 1 103 ? 10.263 -6.222 1.585 1.00 87.31 103 ILE A N 1
ATOM 787 C CA . ILE A 1 103 ? 9.956 -7.150 2.683 1.00 87.31 103 ILE A CA 1
ATOM 788 C C . ILE A 1 103 ? 9.890 -6.403 4.016 1.00 87.31 103 ILE A C 1
ATOM 790 O O . ILE A 1 103 ? 8.967 -6.638 4.793 1.00 87.31 103 ILE A O 1
ATOM 794 N N . LEU A 1 104 ? 10.833 -5.495 4.276 1.00 87.06 104 LEU A N 1
ATOM 795 C CA . LEU A 1 104 ? 10.886 -4.735 5.521 1.00 87.06 104 LEU A CA 1
ATOM 796 C C . LEU A 1 104 ? 9.686 -3.789 5.659 1.00 87.06 104 LEU A C 1
ATOM 798 O O . LEU A 1 104 ? 9.018 -3.815 6.691 1.00 87.06 104 LEU A O 1
ATOM 802 N N . GLU A 1 105 ? 9.371 -3.008 4.622 1.00 85.19 105 GLU A N 1
ATOM 803 C CA . GLU A 1 105 ? 8.194 -2.130 4.598 1.00 85.19 105 GLU A CA 1
ATOM 804 C C . GLU A 1 105 ? 6.905 -2.943 4.766 1.00 85.19 105 GLU A C 1
ATOM 806 O O . GLU A 1 105 ? 6.068 -2.608 5.606 1.00 85.19 105 GLU A O 1
ATOM 811 N N . THR A 1 106 ? 6.771 -4.055 4.037 1.00 86.38 106 THR A N 1
ATOM 812 C CA . THR A 1 106 ? 5.586 -4.922 4.105 1.00 86.38 106 THR A CA 1
ATOM 813 C C . THR A 1 106 ? 5.428 -5.553 5.485 1.00 86.38 106 THR A C 1
ATOM 815 O O . THR A 1 106 ? 4.330 -5.549 6.036 1.00 86.38 106 THR A O 1
ATOM 818 N N . ALA A 1 107 ? 6.503 -6.074 6.081 1.00 88.75 107 ALA A N 1
ATOM 819 C CA . ALA A 1 107 ? 6.461 -6.696 7.402 1.00 88.75 107 ALA A CA 1
ATOM 820 C C . ALA A 1 107 ? 6.128 -5.677 8.499 1.00 88.75 107 ALA A C 1
ATOM 822 O O . ALA A 1 107 ? 5.311 -5.951 9.383 1.00 88.75 107 ALA A O 1
ATOM 823 N N . LEU A 1 108 ? 6.726 -4.488 8.427 1.00 88.50 108 LEU A N 1
ATOM 824 C CA . LEU A 1 108 ? 6.509 -3.427 9.402 1.00 88.50 108 LEU A CA 1
ATOM 825 C C . LEU A 1 108 ? 5.088 -2.861 9.292 1.00 88.50 108 LEU A C 1
ATOM 827 O O . LEU A 1 108 ? 4.405 -2.716 10.309 1.00 88.50 108 LEU A O 1
ATOM 831 N N . MET A 1 109 ? 4.599 -2.659 8.065 1.00 85.94 109 MET A N 1
ATOM 832 C CA . MET A 1 109 ? 3.212 -2.280 7.796 1.00 85.94 109 MET A CA 1
ATOM 833 C C . MET A 1 109 ? 2.232 -3.348 8.287 1.00 85.94 109 MET A C 1
ATOM 835 O O . MET A 1 109 ? 1.270 -3.009 8.973 1.00 85.94 109 MET A O 1
ATOM 839 N N . LEU A 1 110 ? 2.471 -4.627 7.985 1.00 87.56 110 LEU A N 1
ATOM 840 C CA . LEU A 1 110 ? 1.597 -5.725 8.400 1.00 87.56 110 LEU A CA 1
ATOM 841 C C . LEU A 1 110 ? 1.517 -5.822 9.926 1.00 87.56 110 LEU A C 1
ATOM 843 O O . LEU A 1 110 ? 0.428 -5.941 10.483 1.00 87.56 110 LEU A O 1
ATOM 847 N N . THR A 1 111 ? 2.656 -5.714 10.611 1.00 86.44 111 THR A N 1
ATOM 848 C CA . THR A 1 111 ? 2.714 -5.774 12.077 1.00 86.44 111 THR A CA 1
ATOM 849 C C . THR A 1 111 ? 1.976 -4.591 12.703 1.00 86.44 111 THR A C 1
ATOM 851 O O . THR A 1 111 ? 1.133 -4.784 13.581 1.00 86.44 111 THR A O 1
ATOM 854 N N . ALA A 1 112 ? 2.221 -3.371 12.215 1.00 83.88 112 ALA A N 1
ATOM 855 C CA . ALA A 1 112 ? 1.521 -2.176 12.680 1.00 83.88 112 ALA A CA 1
ATOM 856 C C . ALA A 1 112 ? 0.007 -2.264 12.422 1.00 83.88 112 ALA A C 1
ATOM 858 O O . ALA A 1 112 ? -0.791 -1.953 13.307 1.00 83.88 112 ALA A O 1
ATOM 859 N N . ALA A 1 113 ? -0.392 -2.750 11.244 1.00 81.31 113 ALA A N 1
ATOM 860 C CA . ALA A 1 113 ? -1.785 -2.952 10.868 1.00 81.31 113 ALA A CA 1
ATOM 861 C C . ALA A 1 113 ? -2.497 -3.963 11.775 1.00 81.31 113 ALA A C 1
ATOM 863 O O . ALA A 1 113 ? -3.614 -3.703 12.217 1.00 81.31 113 ALA A O 1
ATOM 864 N N . LEU A 1 114 ? -1.852 -5.090 12.088 1.00 82.75 114 LEU A N 1
ATOM 865 C CA . LEU A 1 114 ? -2.404 -6.116 12.975 1.00 82.75 114 LEU A CA 1
ATOM 866 C C . LEU A 1 114 ? -2.552 -5.614 14.413 1.00 82.75 114 LEU A C 1
ATOM 868 O O . LEU A 1 114 ? -3.572 -5.886 15.043 1.00 82.75 114 LEU A O 1
ATOM 872 N N . ILE A 1 115 ? -1.579 -4.855 14.923 1.00 83.06 115 ILE A N 1
ATOM 873 C CA . ILE A 1 115 ? -1.669 -4.238 16.255 1.00 83.06 115 ILE A CA 1
ATOM 874 C C . ILE A 1 115 ? -2.828 -3.241 16.291 1.00 83.06 115 ILE A C 1
ATOM 876 O O . ILE A 1 115 ? -3.661 -3.286 17.199 1.00 83.06 115 ILE A O 1
ATOM 880 N N . LEU A 1 116 ? -2.916 -2.365 15.289 1.00 75.94 116 LEU A N 1
ATOM 881 C CA . LEU A 1 116 ? -3.957 -1.344 15.218 1.00 75.94 116 LEU A CA 1
ATOM 882 C C . LEU A 1 116 ? -5.338 -1.995 15.094 1.00 75.94 116 LEU A C 1
ATOM 884 O O . LEU A 1 116 ? -6.234 -1.689 15.873 1.00 75.94 116 LEU A O 1
ATOM 888 N N . PHE A 1 117 ? -5.508 -2.960 14.192 1.00 72.56 117 PHE A N 1
ATOM 889 C CA . PHE A 1 117 ? -6.793 -3.627 14.007 1.00 72.56 117 PHE A CA 1
ATOM 890 C C . PHE A 1 117 ? -7.170 -4.512 15.202 1.00 72.56 117 PHE A C 1
ATOM 892 O O . PHE A 1 117 ? -8.310 -4.471 15.657 1.00 72.56 117 PHE A O 1
ATOM 899 N N . GLY A 1 118 ? -6.222 -5.256 15.776 1.00 73.38 118 GLY A N 1
ATOM 900 C CA . GLY A 1 118 ? -6.463 -6.088 16.958 1.00 73.38 118 GLY A CA 1
ATOM 901 C C . GLY A 1 118 ? -6.869 -5.280 18.196 1.00 73.38 118 GLY A C 1
ATOM 902 O O . GLY A 1 118 ? -7.706 -5.726 18.982 1.00 73.38 118 GLY A O 1
ATOM 903 N N . THR A 1 119 ? -6.320 -4.074 18.357 1.00 71.94 119 THR A N 1
ATOM 904 C CA . THR A 1 119 ? -6.655 -3.174 19.475 1.00 71.94 119 THR A CA 1
ATOM 905 C C . THR A 1 119 ? -7.939 -2.380 19.230 1.00 71.94 119 THR A C 1
ATOM 907 O O . THR A 1 119 ? -8.763 -2.266 20.138 1.00 71.94 119 THR A O 1
ATOM 910 N N . VAL A 1 120 ? -8.157 -1.883 18.010 1.00 68.62 120 VAL A N 1
ATOM 911 C CA . VAL A 1 120 ? -9.331 -1.070 17.652 1.00 68.62 120 VAL A CA 1
ATOM 912 C C . VAL A 1 120 ? -10.597 -1.916 17.521 1.00 68.62 120 VAL A C 1
ATOM 914 O O . VAL A 1 120 ? -11.649 -1.511 18.014 1.00 68.62 120 VAL A O 1
ATOM 917 N N . LEU A 1 121 ? -10.530 -3.106 16.913 1.00 64.19 121 LEU A N 1
ATOM 918 C CA . LEU A 1 121 ? -11.721 -3.941 16.713 1.00 64.19 121 LEU A CA 1
ATOM 919 C C . LEU A 1 121 ? -12.254 -4.539 18.024 1.00 64.19 121 LEU A C 1
ATOM 921 O O . LEU A 1 121 ? -13.443 -4.833 18.128 1.00 64.19 121 LEU A O 1
ATOM 925 N N . ARG A 1 122 ? -11.405 -4.646 19.055 1.00 62.03 122 ARG A N 1
ATOM 926 C CA . ARG A 1 122 ? -11.836 -4.954 20.429 1.00 62.03 122 ARG A CA 1
ATOM 927 C C . ARG A 1 122 ? -12.794 -3.900 21.002 1.00 62.03 122 ARG A C 1
ATOM 929 O O . ARG A 1 122 ? -13.616 -4.248 21.841 1.00 62.03 122 ARG A O 1
ATOM 936 N N . ASN A 1 123 ? -12.729 -2.658 20.520 1.00 59.19 123 ASN A N 1
ATOM 937 C CA . ASN A 1 123 ? -13.577 -1.534 20.925 1.00 59.19 123 ASN A CA 1
ATOM 938 C C . ASN A 1 123 ? -14.443 -1.044 19.747 1.00 59.19 123 ASN A C 1
ATOM 940 O O . AS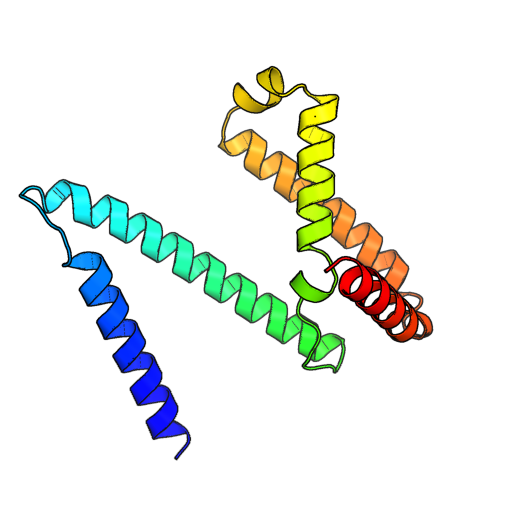N A 1 123 ? -14.494 0.146 19.438 1.00 59.19 123 ASN A O 1
ATOM 944 N N . ALA A 1 124 ? -15.139 -1.965 19.069 1.00 57.50 124 ALA A N 1
ATOM 945 C CA . ALA A 1 124 ? -15.931 -1.685 17.863 1.00 57.50 124 ALA A CA 1
ATOM 946 C C . ALA A 1 124 ? -16.991 -0.566 18.019 1.00 57.50 124 ALA A C 1
ATOM 948 O O . ALA A 1 124 ? -17.395 0.030 17.022 1.00 57.50 124 ALA A O 1
ATOM 949 N N . ALA A 1 125 ? -17.411 -0.240 19.248 1.00 55.84 125 ALA A N 1
ATOM 950 C CA . ALA A 1 125 ? -18.335 0.863 19.528 1.00 55.84 125 ALA A CA 1
ATOM 951 C C . ALA A 1 125 ? -17.735 2.262 19.250 1.00 55.84 125 ALA A C 1
ATOM 953 O O . ALA A 1 125 ? -18.475 3.179 18.891 1.00 55.84 125 ALA A O 1
ATOM 954 N N . ASP A 1 126 ? -16.410 2.421 19.342 1.00 59.56 126 ASP A N 1
ATOM 955 C CA . ASP A 1 126 ? -15.715 3.696 19.107 1.00 59.56 126 ASP A CA 1
ATOM 956 C C . ASP A 1 126 ? -15.155 3.835 17.684 1.00 59.56 126 ASP A C 1
ATOM 958 O O . ASP A 1 126 ? -14.801 4.939 17.267 1.00 59.56 126 ASP A O 1
ATOM 962 N N . LEU A 1 127 ? -15.143 2.755 16.891 1.00 59.47 127 LEU A N 1
ATOM 963 C CA . LEU A 1 127 ? -14.640 2.755 15.511 1.00 59.47 127 LEU A CA 1
ATOM 964 C C . LEU A 1 127 ? -15.387 3.777 14.635 1.00 59.47 127 LEU A C 1
ATOM 966 O O . LEU A 1 127 ? -14.767 4.540 13.895 1.00 59.47 127 LEU A O 1
ATOM 970 N N . SER A 1 128 ? -16.713 3.855 14.776 1.00 56.94 128 SER A N 1
ATOM 971 C CA . SER A 1 128 ? -17.559 4.817 14.057 1.00 56.94 128 SER A CA 1
ATOM 972 C C . SER A 1 128 ? -17.237 6.266 14.435 1.00 56.94 128 SER A C 1
ATOM 974 O O . SER A 1 128 ? -17.206 7.136 13.566 1.00 56.94 128 SER A O 1
ATOM 976 N N . ARG A 1 129 ? -16.966 6.534 15.722 1.00 56.03 129 ARG A N 1
ATOM 977 C CA . ARG A 1 129 ? -16.614 7.874 16.226 1.00 56.03 129 ARG A CA 1
ATOM 978 C C . ARG A 1 129 ? -15.199 8.285 15.820 1.00 56.03 129 ARG A C 1
ATOM 980 O O . ARG A 1 129 ? -14.994 9.447 15.484 1.00 56.03 129 ARG A O 1
ATOM 987 N N . MET A 1 130 ? -14.257 7.343 15.800 1.00 59.47 130 MET A N 1
ATOM 988 C CA . MET A 1 130 ? -12.853 7.580 15.456 1.00 59.47 130 MET A CA 1
ATOM 989 C C . MET A 1 130 ? -12.645 7.817 13.949 1.00 59.47 130 MET A C 1
ATOM 991 O O . MET A 1 130 ? -11.865 8.682 13.555 1.00 59.47 130 MET A O 1
ATOM 995 N N . VAL A 1 131 ? -13.387 7.104 13.091 1.00 62.28 131 VAL A N 1
ATOM 996 C CA . VAL A 1 131 ? -13.366 7.328 11.631 1.00 62.28 131 VAL A CA 1
ATOM 997 C C . VAL A 1 131 ? -13.999 8.677 11.271 1.00 62.28 131 VAL A C 1
ATOM 999 O O . VAL A 1 131 ? -13.478 9.389 10.413 1.00 62.28 131 VAL A O 1
ATOM 1002 N N . LEU A 1 132 ? -15.077 9.073 11.961 1.00 61.44 132 LEU A N 1
ATOM 1003 C CA . LEU A 1 132 ? -15.704 10.388 11.792 1.00 61.44 132 LEU A CA 1
ATOM 1004 C C . LEU A 1 132 ? -14.764 11.535 12.190 1.00 61.44 132 LEU A C 1
ATOM 1006 O O . LEU A 1 132 ? -14.651 12.496 11.436 1.00 61.44 132 LEU A O 1
ATOM 1010 N N . THR A 1 133 ? -14.045 11.445 13.313 1.00 59.75 133 THR A N 1
ATOM 1011 C CA . THR A 1 133 ? -13.079 12.489 13.708 1.00 59.75 133 THR A CA 1
ATOM 1012 C C . THR A 1 133 ? -11.849 12.535 12.800 1.00 59.75 133 THR A C 1
ATOM 1014 O O . THR A 1 133 ? -11.375 13.630 12.492 1.00 59.75 133 THR A O 1
ATOM 1017 N N . GLY A 1 134 ? -11.368 11.385 12.314 1.00 57.53 134 GLY A N 1
ATOM 1018 C CA . GLY A 1 134 ? -10.289 11.309 11.322 1.00 57.53 134 GLY A CA 1
ATOM 1019 C C . GLY A 1 134 ? -10.654 11.997 10.003 1.00 57.53 134 GLY A C 1
ATO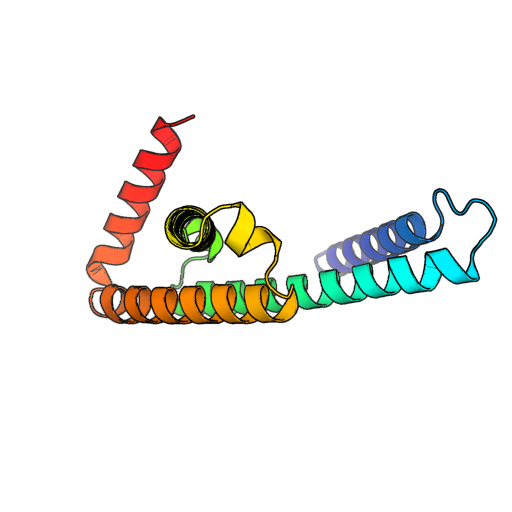M 1020 O O . GLY A 1 134 ? -9.938 12.896 9.569 1.00 57.53 134 GLY A O 1
ATOM 1021 N N . LEU A 1 135 ? -11.813 11.658 9.423 1.00 58.84 135 LEU A N 1
ATOM 1022 C CA . LEU A 1 135 ? -12.321 12.279 8.192 1.00 58.84 135 LEU A CA 1
ATOM 1023 C C . LEU A 1 135 ? -12.538 13.793 8.338 1.00 58.84 135 LEU A C 1
ATOM 1025 O O . LEU A 1 135 ? -12.176 14.545 7.436 1.00 58.84 135 LEU A O 1
ATOM 1029 N N . MET A 1 136 ? -13.075 14.252 9.475 1.00 55.44 136 MET A N 1
ATOM 1030 C CA . MET A 1 136 ? -13.253 15.686 9.756 1.00 55.44 136 MET A CA 1
ATOM 1031 C C . MET A 1 136 ? -11.904 16.414 9.791 1.00 55.44 136 MET A C 1
ATOM 1033 O O . MET A 1 136 ? -11.771 17.504 9.240 1.00 55.44 136 MET A O 1
ATOM 1037 N N . ARG A 1 137 ? -10.880 15.804 10.400 1.00 48.47 137 ARG A N 1
ATOM 1038 C CA . ARG A 1 137 ? -9.553 16.418 10.522 1.00 48.47 137 ARG A CA 1
ATOM 1039 C C . ARG A 1 137 ? -8.795 16.449 9.192 1.00 48.47 137 ARG A C 1
ATOM 1041 O O . ARG A 1 137 ? -8.077 17.413 8.949 1.00 48.47 137 ARG A O 1
ATOM 1048 N N . THR A 1 138 ? -8.983 15.454 8.323 1.00 53.03 138 THR A N 1
ATOM 1049 C CA . THR A 1 138 ? -8.416 15.449 6.962 1.00 53.03 138 THR A CA 1
ATOM 1050 C C . THR A 1 138 ? -9.143 16.427 6.030 1.00 53.03 138 THR A C 1
ATOM 1052 O O . THR A 1 138 ? -8.497 17.076 5.216 1.00 53.03 138 THR A O 1
ATOM 1055 N N . ALA A 1 139 ? -10.464 16.598 6.171 1.00 48.72 139 ALA A N 1
ATOM 1056 C CA . ALA A 1 139 ? -11.245 17.546 5.367 1.00 48.72 139 ALA A CA 1
ATOM 1057 C C . ALA A 1 139 ? -10.954 19.026 5.686 1.00 48.72 139 ALA A C 1
ATOM 1059 O O . ALA A 1 139 ? -11.189 19.881 4.844 1.00 48.72 139 ALA A O 1
ATOM 1060 N N . VAL A 1 140 ? -10.429 19.331 6.877 1.00 50.06 140 VAL A N 1
ATOM 1061 C CA . VAL A 1 140 ? -10.039 20.695 7.290 1.00 50.06 140 VAL A CA 1
ATOM 1062 C C . VAL A 1 140 ? -8.639 21.089 6.784 1.00 50.06 140 VAL A C 1
ATOM 1064 O O . VAL A 1 140 ? -8.254 22.250 6.885 1.00 50.06 140 VAL A O 1
ATOM 1067 N N . GLN A 1 141 ? -7.866 20.151 6.225 1.00 44.59 141 GLN A N 1
ATOM 1068 C CA . GLN A 1 141 ? -6.514 20.414 5.712 1.00 44.59 141 GLN A CA 1
ATOM 1069 C C . GLN A 1 141 ? -6.440 20.661 4.193 1.00 44.59 141 GLN A C 1
ATOM 1071 O O . GLN A 1 141 ? -5.331 20.836 3.691 1.00 44.59 141 GLN A O 1
ATOM 1076 N N . ASN A 1 142 ? -7.576 20.719 3.486 1.00 38.72 142 ASN A N 1
ATOM 1077 C CA . ASN A 1 142 ? -7.653 21.070 2.061 1.00 38.72 142 ASN A CA 1
ATOM 1078 C C . ASN A 1 142 ? -8.437 22.361 1.831 1.00 38.72 142 ASN A C 1
ATOM 1080 O O . ASN A 1 142 ? -9.522 22.499 2.438 1.00 38.72 142 ASN A O 1
#